Protein AF-A0A0F9JGX5-F1 (afdb_monomer_lite)

Sequence (118 aa):
MRVGCLVELRMGESLNWCQPILKAQRDLTASIIRDECQERIIKKIEDSNELLELGRKAIEDVLVEWRDNRMSQFNRGNGLVIREKDGKDSHIIRFGPETALRIGLKAIRQALKKKELK

Structure (mmCIF, N/CA/C/O backbone):
data_AF-A0A0F9JGX5-F1
#
_entry.id   AF-A0A0F9JGX5-F1
#
loop_
_atom_site.group_PDB
_atom_site.id
_atom_site.type_symbol
_atom_site.label_atom_id
_atom_site.label_alt_id
_atom_site.label_comp_id
_atom_site.label_asym_id
_atom_site.label_entity_id
_atom_site.label_seq_id
_atom_site.pdbx_PDB_ins_code
_atom_site.Cartn_x
_atom_site.Cartn_y
_atom_site.Cartn_z
_atom_site.occupancy
_atom_site.B_iso_or_equiv
_atom_site.auth_seq_id
_atom_site.auth_comp_id
_atom_site.auth_asym_id
_atom_site.auth_atom_id
_atom_site.pdbx_PDB_model_num
ATOM 1 N N . MET A 1 1 ? -2.634 25.655 52.715 1.00 34.84 1 MET A N 1
ATOM 2 C CA . MET A 1 1 ? -2.073 26.973 52.343 1.00 34.84 1 MET A CA 1
ATOM 3 C C . MET A 1 1 ? -2.915 27.552 51.217 1.00 34.84 1 MET A C 1
ATOM 5 O O . MET A 1 1 ? -3.184 26.845 50.257 1.00 34.84 1 MET A O 1
ATOM 9 N N . ARG A 1 2 ? -3.427 28.772 51.413 1.00 40.12 2 ARG A N 1
ATOM 10 C CA . ARG A 1 2 ? -4.333 29.498 50.507 1.00 40.12 2 ARG A CA 1
ATOM 11 C C . ARG A 1 2 ? -3.572 30.084 49.318 1.00 40.12 2 ARG A C 1
ATOM 13 O O . ARG A 1 2 ? -2.554 30.715 49.558 1.00 40.12 2 ARG A O 1
ATOM 20 N N . VAL A 1 3 ? -4.170 30.021 48.129 1.00 37.97 3 VAL A N 1
ATOM 21 C CA . VAL A 1 3 ? -4.421 31.171 47.231 1.00 37.97 3 VAL A CA 1
ATOM 22 C C . VAL A 1 3 ? -5.697 30.760 46.468 1.00 37.97 3 VAL A C 1
ATOM 24 O O . VAL A 1 3 ? -5.684 29.764 45.767 1.00 37.97 3 VAL A O 1
ATOM 27 N N . GLY A 1 4 ? -6.898 31.287 46.696 1.00 43.97 4 GLY A N 1
ATOM 28 C CA . GLY A 1 4 ? -7.233 32.696 46.817 1.00 43.97 4 GLY A CA 1
ATOM 29 C C . GLY A 1 4 ? -7.439 33.306 45.429 1.00 43.97 4 GL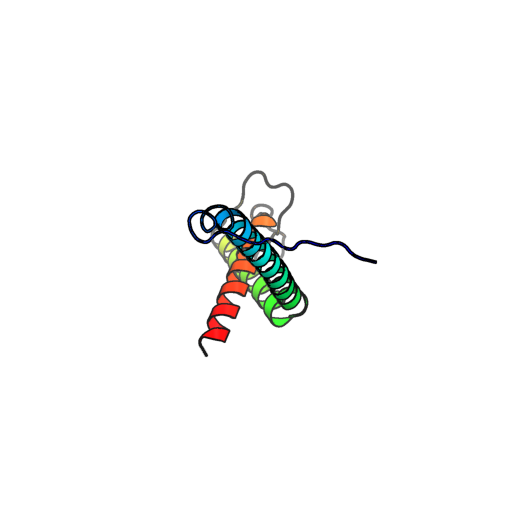Y A C 1
ATOM 30 O O . GLY A 1 4 ? -6.676 34.181 45.055 1.00 43.97 4 GLY A O 1
ATOM 31 N N . CYS A 1 5 ? -8.437 32.855 44.662 1.00 35.81 5 CYS A N 1
ATOM 32 C CA . CYS A 1 5 ? -8.946 33.626 43.524 1.00 35.81 5 CYS A CA 1
ATOM 33 C C . CYS A 1 5 ? -10.472 33.709 43.628 1.00 35.81 5 CYS A C 1
ATOM 35 O O . CYS A 1 5 ? -11.223 32.978 42.987 1.00 35.81 5 CYS A O 1
ATOM 37 N N . LEU A 1 6 ? -10.905 34.560 44.557 1.00 40.78 6 LEU A N 1
ATOM 38 C CA . LEU A 1 6 ? -12.268 35.053 44.648 1.00 40.78 6 LEU A CA 1
ATOM 39 C C . LEU A 1 6 ? -12.387 36.146 43.578 1.00 40.78 6 LEU A C 1
ATOM 41 O O . LEU A 1 6 ? -11.867 37.243 43.765 1.00 40.78 6 LEU A O 1
ATOM 45 N N . VAL A 1 7 ? -12.993 35.837 42.434 1.00 42.97 7 VAL A N 1
ATOM 46 C CA . VAL A 1 7 ? -13.357 36.862 41.450 1.00 42.97 7 VAL A CA 1
ATOM 47 C C . VAL A 1 7 ? -14.840 37.158 41.645 1.00 42.97 7 VAL A C 1
ATOM 49 O O . VAL A 1 7 ? -15.703 36.528 41.039 1.00 42.97 7 VAL A O 1
ATOM 52 N N . GLU A 1 8 ? -15.137 38.105 42.536 1.00 42.12 8 GLU A N 1
ATOM 53 C CA . GLU A 1 8 ? -16.424 38.804 42.548 1.00 42.12 8 GLU A CA 1
ATOM 54 C C . GLU A 1 8 ? -16.528 39.627 41.259 1.00 42.12 8 GLU A C 1
ATOM 56 O O . GLU A 1 8 ? -16.015 40.740 41.148 1.00 42.12 8 GLU A O 1
ATOM 61 N N . LEU A 1 9 ? -17.168 39.052 40.242 1.00 40.66 9 LEU A N 1
ATOM 62 C CA . LEU A 1 9 ? -17.522 39.768 39.026 1.00 40.66 9 LEU A CA 1
ATOM 63 C C . LEU A 1 9 ? -18.813 40.549 39.267 1.00 40.66 9 LEU A C 1
ATOM 65 O O . LEU A 1 9 ? -19.898 39.973 39.357 1.00 40.66 9 LEU A O 1
ATOM 69 N N . ARG A 1 10 ? -18.692 41.882 39.305 1.00 40.72 10 ARG A N 1
ATOM 70 C CA . ARG A 1 10 ? -19.810 42.790 39.025 1.00 40.72 10 ARG A CA 1
ATOM 71 C C . ARG A 1 10 ? -20.431 42.375 37.689 1.00 40.72 10 ARG A C 1
ATOM 73 O O . ARG A 1 10 ? -19.768 42.399 36.651 1.00 40.72 10 ARG A O 1
ATOM 80 N N . MET A 1 11 ? -21.690 41.952 37.737 1.00 44.59 11 MET A N 1
ATOM 81 C CA . MET A 1 11 ? -22.461 41.558 36.563 1.00 44.59 11 MET A CA 1
ATOM 82 C C . MET A 1 11 ? -22.697 42.788 35.680 1.00 44.59 11 MET A C 1
ATOM 84 O O . MET A 1 11 ? -23.438 43.687 36.065 1.00 44.59 11 MET A O 1
ATOM 88 N N . GLY A 1 12 ? -22.043 42.853 34.520 1.00 45.34 12 GLY A N 1
ATOM 89 C CA . GLY A 1 12 ? -22.298 43.913 33.540 1.00 45.34 12 GLY A CA 1
ATOM 90 C C . GLY A 1 12 ? -21.364 43.913 32.331 1.00 45.34 12 GLY A C 1
ATOM 91 O O . GLY A 1 12 ? -21.835 44.064 31.213 1.00 45.34 12 GLY A O 1
ATOM 92 N N . GLU A 1 13 ? -20.061 43.669 32.517 1.00 46.25 13 GLU A N 1
ATOM 93 C CA . GLU A 1 13 ? -19.061 43.825 31.433 1.00 46.25 13 GLU A CA 1
ATOM 94 C C . GLU A 1 13 ? -18.080 42.640 31.296 1.00 46.25 13 GLU A C 1
ATOM 96 O O . GLU A 1 13 ? -17.149 42.665 30.491 1.00 46.25 13 GLU A O 1
ATOM 101 N N . SER A 1 14 ? -18.278 41.558 32.056 1.00 46.69 14 SER A N 1
ATOM 102 C CA . SER A 1 14 ? -17.285 40.480 32.207 1.00 46.69 14 SER A CA 1
ATOM 103 C C . SER A 1 14 ? -17.347 39.357 31.161 1.00 46.69 14 SER A C 1
ATOM 105 O O . SER A 1 14 ? -16.466 38.500 31.129 1.00 46.69 14 SER A O 1
ATOM 107 N N . LEU A 1 15 ? -18.347 39.344 30.276 1.00 48.16 15 LEU A N 1
ATOM 108 C CA . LEU A 1 15 ? -18.578 38.212 29.364 1.00 48.16 15 LEU A CA 1
ATOM 109 C C . LEU A 1 15 ? -17.679 38.203 28.114 1.00 48.16 15 LEU A C 1
ATOM 111 O O . LEU A 1 15 ? -17.499 37.142 27.517 1.00 48.16 15 LEU A O 1
ATOM 115 N N . ASN A 1 16 ? -17.073 39.333 27.729 1.00 54.06 16 ASN A N 1
ATOM 116 C CA . ASN A 1 16 ? -16.256 39.416 26.506 1.00 54.06 16 ASN A CA 1
ATOM 117 C C . ASN A 1 16 ? -14.785 39.005 26.694 1.00 54.06 16 ASN A C 1
ATOM 119 O O . ASN A 1 16 ? -14.154 38.561 25.738 1.00 54.06 16 ASN A O 1
ATOM 123 N N . TRP A 1 17 ? -14.239 39.088 27.910 1.00 50.97 17 TRP A N 1
ATOM 124 C CA . TRP A 1 17 ? -12.834 38.742 28.183 1.00 50.97 17 TRP A CA 1
ATOM 125 C C . TRP A 1 17 ? -12.590 37.229 28.278 1.00 50.97 17 TRP A C 1
ATOM 127 O O . TRP A 1 17 ? -11.476 36.762 28.051 1.00 50.97 17 TRP A O 1
ATOM 137 N N . CYS A 1 18 ? -13.633 36.443 28.569 1.00 54.97 18 CYS A N 1
ATOM 138 C CA . CYS A 1 18 ? -13.542 34.984 28.666 1.00 54.97 18 CYS A CA 1
ATOM 139 C C . CYS A 1 18 ? -13.707 34.266 27.318 1.00 54.97 18 CYS A C 1
ATOM 141 O O . CYS A 1 18 ? -13.273 33.121 27.189 1.00 54.97 18 CYS A O 1
ATOM 143 N N . GLN A 1 19 ? -14.301 34.905 26.303 1.00 62.91 19 GLN A N 1
ATOM 144 C CA . GLN A 1 19 ? -14.508 34.265 24.998 1.00 62.91 19 GLN A CA 1
ATOM 145 C C . GLN A 1 19 ? -13.206 33.871 24.275 1.00 62.91 19 GLN A C 1
ATOM 147 O O . GLN A 1 19 ? -13.152 32.754 23.756 1.00 62.91 19 GLN A O 1
ATOM 152 N N . PRO A 1 20 ? -12.140 34.697 24.263 1.00 71.50 20 PRO A N 1
ATOM 153 C CA . PRO A 1 20 ? -10.870 34.323 23.642 1.00 71.50 20 PRO A CA 1
ATOM 154 C C . PRO A 1 20 ? -10.203 33.135 24.342 1.00 71.50 20 PRO A C 1
ATOM 156 O O . PRO A 1 20 ? -9.682 32.245 23.676 1.00 71.50 20 PRO A O 1
ATOM 159 N N . ILE A 1 21 ? -10.271 33.089 25.677 1.00 71.44 21 ILE A N 1
ATOM 160 C CA . ILE A 1 21 ? -9.680 32.020 26.497 1.00 71.44 21 ILE A CA 1
ATOM 161 C C . ILE A 1 21 ? -10.423 30.700 26.258 1.00 71.44 21 ILE A C 1
ATOM 163 O O . ILE A 1 21 ? -9.800 29.684 25.957 1.00 71.44 21 ILE A O 1
ATOM 167 N N . LEU A 1 22 ? -11.759 30.723 26.299 1.00 68.56 22 LEU A N 1
ATOM 168 C CA . LEU A 1 22 ? -12.591 29.545 26.032 1.00 68.56 22 LEU A CA 1
ATOM 169 C C . LEU A 1 22 ? -12.441 29.040 24.590 1.00 68.56 22 LEU A C 1
ATOM 171 O O . LEU A 1 22 ? -12.456 27.830 24.358 1.00 68.56 22 LEU A O 1
ATOM 175 N N . LYS A 1 23 ? -12.275 29.945 23.617 1.00 74.94 23 LYS A N 1
ATOM 176 C CA . LYS A 1 23 ? -11.999 29.587 22.221 1.00 74.94 23 LYS A CA 1
ATOM 177 C C . LYS A 1 23 ? -10.629 28.925 22.076 1.00 74.94 23 LYS A C 1
ATOM 179 O O . LYS A 1 23 ? -10.558 27.830 21.531 1.00 74.94 23 LYS A O 1
ATOM 184 N N . ALA A 1 24 ? -9.573 29.522 22.629 1.00 71.31 24 ALA A N 1
ATOM 185 C CA . ALA A 1 24 ? -8.226 28.953 22.588 1.00 71.31 24 ALA A CA 1
ATOM 186 C C . ALA A 1 24 ? -8.169 27.561 23.241 1.00 71.31 24 ALA A C 1
ATOM 188 O O . ALA A 1 24 ? -7.527 26.651 22.723 1.00 71.31 24 ALA A O 1
ATOM 189 N N . GLN A 1 25 ? -8.899 27.366 24.341 1.00 72.56 25 GLN A N 1
ATOM 190 C CA . GLN A 1 25 ? -8.972 26.082 25.036 1.00 72.56 25 GLN A CA 1
ATOM 191 C C . GLN A 1 25 ? -9.719 25.013 24.214 1.00 72.56 25 GLN A C 1
ATOM 193 O O . GLN A 1 25 ? -9.305 23.852 24.192 1.00 72.56 25 GLN A O 1
ATOM 198 N N . ARG A 1 26 ? -10.772 25.394 23.476 1.00 70.94 26 ARG A N 1
ATOM 199 C CA . ARG A 1 26 ? -11.454 24.518 22.501 1.00 70.94 26 ARG A CA 1
ATOM 200 C C . ARG A 1 26 ? -10.577 24.184 21.297 1.00 70.94 26 ARG A C 1
ATOM 202 O O . ARG A 1 26 ? -10.547 23.035 20.873 1.00 70.94 26 ARG A O 1
ATOM 209 N N . ASP A 1 27 ? -9.853 25.160 20.765 1.00 78.31 27 ASP A N 1
ATOM 210 C CA . ASP A 1 27 ? -8.985 24.959 19.603 1.00 78.31 27 ASP A CA 1
ATOM 211 C C . ASP A 1 27 ? -7.808 24.032 19.948 1.00 78.31 27 ASP A C 1
ATOM 213 O O . ASP A 1 27 ? -7.484 23.124 19.178 1.00 78.31 27 ASP A O 1
ATOM 217 N N . LEU A 1 28 ? -7.224 24.200 21.141 1.00 74.19 28 LEU A N 1
ATOM 218 C CA . LEU A 1 28 ? -6.150 23.346 21.649 1.00 74.19 28 LEU A CA 1
ATOM 219 C C . LEU A 1 28 ? -6.636 21.911 21.891 1.00 74.19 28 LEU A C 1
ATOM 221 O O . LEU A 1 28 ? -6.004 20.962 21.432 1.00 74.19 28 LEU A O 1
ATOM 225 N N . THR A 1 29 ? -7.785 21.741 22.552 1.00 69.62 29 THR A N 1
ATOM 226 C CA . THR A 1 29 ? -8.375 20.408 22.776 1.00 69.62 29 THR A CA 1
ATOM 227 C C . THR A 1 29 ? -8.765 19.729 21.466 1.00 69.62 29 THR A C 1
ATOM 229 O O . THR A 1 29 ? -8.484 18.547 21.290 1.00 69.62 29 THR A O 1
ATOM 232 N N . ALA A 1 30 ? -9.322 20.467 20.503 1.00 72.94 30 ALA A N 1
ATOM 233 C CA . ALA A 1 30 ? -9.600 19.942 19.172 1.00 72.94 30 ALA A CA 1
ATOM 234 C C . ALA A 1 30 ? -8.321 19.521 18.431 1.00 72.94 30 ALA A C 1
ATOM 236 O O . ALA A 1 30 ? -8.354 18.550 17.680 1.00 72.94 30 ALA A O 1
ATOM 237 N N . SER A 1 31 ? -7.199 20.224 18.627 1.00 75.44 31 SER A N 1
ATOM 238 C CA . SER A 1 31 ? -5.911 19.823 18.050 1.00 75.44 31 SER A CA 1
ATOM 239 C C . SER A 1 31 ? -5.401 18.519 18.649 1.00 75.44 31 SER A C 1
ATOM 241 O O . SER A 1 31 ? -5.115 17.594 17.901 1.00 75.44 31 SER A O 1
ATOM 243 N N . ILE A 1 32 ? -5.386 18.413 19.978 1.00 75.88 32 ILE A N 1
ATOM 244 C CA . ILE A 1 32 ? -4.918 17.213 20.686 1.00 75.88 32 ILE A CA 1
ATOM 245 C C . ILE A 1 32 ? -5.744 15.986 20.278 1.00 75.88 32 ILE A C 1
ATOM 247 O O . ILE A 1 32 ? -5.187 14.952 19.923 1.00 75.88 32 ILE A O 1
ATOM 251 N N . ILE A 1 33 ? -7.075 16.120 20.244 1.00 75.69 33 ILE A N 1
ATOM 252 C CA . ILE A 1 33 ? -7.969 15.031 19.825 1.00 75.69 33 ILE A CA 1
ATOM 253 C C . ILE A 1 33 ? -7.701 14.626 18.368 1.00 75.69 33 ILE A C 1
ATOM 255 O O . ILE A 1 33 ? -7.730 13.438 18.045 1.00 75.69 33 ILE A O 1
ATOM 259 N N . ARG A 1 34 ? -7.431 15.587 17.470 1.00 76.94 34 ARG A N 1
ATOM 260 C CA . ARG A 1 34 ? -7.078 15.276 16.074 1.00 76.94 34 ARG A CA 1
ATOM 261 C C . ARG A 1 34 ? -5.791 14.460 15.992 1.00 76.94 34 ARG A C 1
ATOM 263 O O . ARG A 1 34 ? -5.785 13.466 15.268 1.00 76.94 34 ARG A O 1
ATOM 270 N N . ASP A 1 35 ? -4.760 14.849 16.730 1.00 75.69 35 ASP A N 1
ATOM 271 C CA . ASP A 1 35 ? -3.449 14.196 16.691 1.00 75.69 35 ASP A CA 1
ATOM 272 C C . ASP A 1 35 ? -3.526 12.763 17.257 1.00 75.69 35 ASP A C 1
ATOM 274 O O . ASP A 1 35 ? -3.077 11.811 16.617 1.00 75.69 35 ASP A O 1
ATOM 278 N N . GLU A 1 36 ? -4.219 12.562 18.384 1.00 72.75 36 GLU A N 1
ATOM 279 C CA . GLU A 1 36 ? -4.446 11.225 18.958 1.00 72.75 36 GLU A CA 1
ATOM 280 C C . GLU A 1 36 ? -5.274 10.313 18.036 1.00 72.75 36 GLU A C 1
ATOM 282 O O . GLU A 1 36 ? -5.021 9.107 17.928 1.00 72.75 36 GLU A O 1
ATOM 287 N N . CYS A 1 37 ? -6.274 10.864 17.341 1.00 75.12 37 CYS A N 1
ATOM 288 C CA . CYS A 1 37 ? -7.059 10.107 16.369 1.00 75.12 37 CYS A CA 1
ATOM 289 C C . CYS A 1 37 ? -6.227 9.682 15.150 1.00 75.12 37 CYS A C 1
ATOM 291 O O . CYS A 1 37 ? -6.438 8.580 14.639 1.00 75.12 37 CYS A O 1
ATOM 293 N N . GLN A 1 38 ? -5.297 10.522 14.686 1.00 82.56 38 GLN A N 1
ATOM 294 C CA . GLN A 1 38 ? -4.421 10.200 13.557 1.00 82.56 38 GLN A CA 1
ATOM 295 C C . GLN A 1 38 ? -3.482 9.044 13.891 1.00 82.56 38 GLN A C 1
ATOM 297 O O . GLN A 1 38 ? -3.420 8.079 13.128 1.00 82.56 38 GLN A O 1
ATOM 302 N N . GLU A 1 39 ? -2.843 9.095 15.059 1.00 83.38 39 GLU A N 1
ATOM 303 C CA . GLU A 1 39 ? -1.932 8.048 15.522 1.00 83.38 39 GLU A CA 1
ATOM 304 C C . GLU A 1 39 ? -2.635 6.686 15.598 1.00 83.38 39 GLU A C 1
ATOM 306 O O . GLU A 1 39 ? -2.148 5.676 15.092 1.00 83.38 39 GLU A O 1
ATOM 311 N N . ARG A 1 40 ? -3.857 6.655 16.143 1.00 84.44 40 ARG A N 1
ATOM 312 C CA . ARG A 1 40 ? -4.656 5.421 16.219 1.00 84.44 40 ARG A CA 1
ATOM 313 C C . ARG A 1 40 ? -4.987 4.838 14.847 1.00 84.44 40 ARG A C 1
ATOM 315 O O . ARG A 1 40 ? -5.058 3.617 14.708 1.00 84.44 40 ARG A O 1
ATOM 322 N N . ILE A 1 41 ? -5.228 5.685 13.847 1.00 84.62 41 ILE A N 1
ATOM 323 C CA . ILE A 1 41 ? -5.526 5.241 12.480 1.00 84.62 41 ILE A CA 1
ATOM 324 C C . ILE A 1 41 ? -4.267 4.685 11.817 1.00 84.62 41 ILE A C 1
ATOM 326 O O . ILE A 1 41 ? -4.344 3.620 11.208 1.00 84.62 41 ILE A O 1
ATOM 330 N N . ILE A 1 42 ? -3.130 5.372 11.950 1.00 86.75 42 ILE A N 1
ATOM 331 C CA . ILE A 1 42 ? -1.848 4.920 11.394 1.00 86.75 42 ILE A CA 1
ATOM 332 C C . ILE A 1 42 ? -1.471 3.576 12.007 1.00 86.75 42 ILE A C 1
ATOM 334 O O . ILE A 1 42 ? -1.291 2.610 11.271 1.00 86.75 42 ILE A O 1
ATOM 338 N N . LYS A 1 43 ? -1.514 3.467 13.336 1.00 88.31 43 LYS A N 1
ATOM 339 C CA . LYS A 1 43 ? -1.240 2.216 14.042 1.00 88.31 43 LYS A CA 1
ATOM 340 C C . LYS A 1 43 ? -2.142 1.068 13.585 1.00 88.31 43 LYS A C 1
ATOM 342 O O . LYS A 1 43 ? -1.684 -0.042 13.348 1.00 88.31 43 LYS A O 1
ATOM 347 N N . LYS A 1 44 ? -3.436 1.334 13.373 1.00 87.56 44 LYS A N 1
ATOM 348 C CA . LYS A 1 44 ? -4.366 0.330 12.831 1.00 87.56 44 LYS A CA 1
ATOM 349 C C . LYS A 1 44 ? -3.980 -0.129 11.420 1.00 87.56 44 LYS A C 1
ATOM 351 O O . LYS A 1 44 ? -4.229 -1.281 11.076 1.00 87.56 44 LYS A O 1
ATOM 356 N N . ILE A 1 45 ? -3.452 0.769 10.589 1.00 89.00 45 ILE A N 1
ATOM 357 C CA . ILE A 1 45 ? -2.970 0.426 9.247 1.00 89.00 45 ILE A CA 1
ATOM 358 C C . ILE A 1 45 ? -1.705 -0.428 9.351 1.00 89.00 45 ILE A C 1
ATOM 360 O O . ILE A 1 45 ? -1.632 -1.451 8.678 1.00 89.00 45 ILE A O 1
ATOM 364 N N . GLU A 1 46 ? -0.758 -0.037 10.203 1.00 88.69 46 GLU A N 1
ATOM 365 C CA . GLU A 1 46 ? 0.499 -0.759 10.437 1.00 88.69 46 GLU A CA 1
ATOM 366 C C . GLU A 1 46 ? 0.263 -2.180 10.964 1.00 88.69 46 GLU A C 1
ATOM 368 O O . GLU A 1 46 ? 0.848 -3.129 10.449 1.00 88.69 46 GLU A O 1
ATOM 373 N N . ASP A 1 47 ? -0.655 -2.346 11.918 1.00 91.50 47 ASP A N 1
ATOM 374 C CA . ASP A 1 47 ? -0.953 -3.641 12.540 1.00 91.50 47 ASP A CA 1
ATOM 375 C C . ASP A 1 47 ? -1.835 -4.554 11.658 1.00 91.50 47 ASP A C 1
ATOM 377 O O . ASP A 1 47 ? -2.045 -5.730 11.967 1.00 91.50 47 ASP A O 1
ATOM 381 N N . SER A 1 48 ? -2.399 -4.038 10.559 1.00 90.81 48 SER A N 1
ATOM 382 C CA . SER A 1 48 ? -3.352 -4.776 9.726 1.00 90.81 48 SER A CA 1
ATOM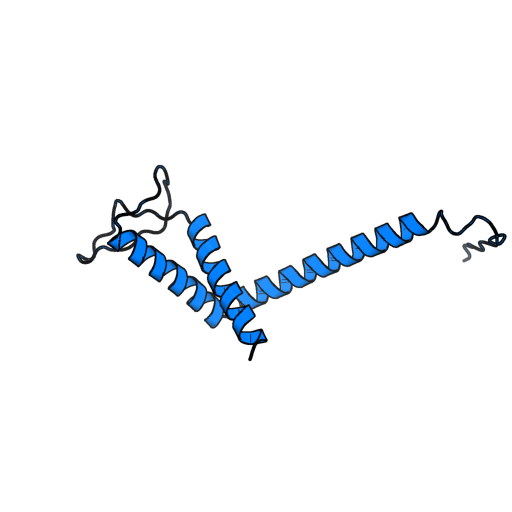 383 C C . SER A 1 48 ? -2.727 -5.281 8.429 1.00 90.81 48 SER A C 1
ATOM 385 O O . SER A 1 48 ? -2.716 -4.592 7.408 1.00 90.81 48 SER A O 1
ATOM 387 N N . ASN A 1 49 ? -2.338 -6.558 8.428 1.00 91.62 49 ASN A N 1
ATOM 388 C CA . ASN A 1 49 ? -1.857 -7.252 7.226 1.00 91.62 49 ASN A CA 1
ATOM 389 C C . ASN A 1 49 ? -2.834 -7.153 6.040 1.00 91.62 49 ASN A C 1
ATOM 391 O O . ASN A 1 49 ? -2.405 -7.028 4.900 1.00 91.62 49 ASN A O 1
ATOM 395 N N . GLU A 1 50 ? -4.148 -7.171 6.294 1.00 90.94 50 GLU A N 1
ATOM 396 C CA . GLU A 1 50 ? -5.172 -7.021 5.250 1.00 90.94 50 GLU A CA 1
ATOM 397 C C . GLU A 1 50 ? -5.091 -5.644 4.568 1.00 90.94 50 GLU A C 1
ATOM 399 O O . GLU A 1 50 ? -5.161 -5.551 3.341 1.00 90.94 50 GLU A O 1
ATOM 404 N N . LEU A 1 51 ? -4.929 -4.568 5.348 1.00 90.38 51 LEU A N 1
ATOM 405 C CA . LEU A 1 51 ? -4.829 -3.207 4.815 1.00 90.38 51 LEU A CA 1
ATOM 406 C C . LEU A 1 51 ? -3.501 -2.986 4.089 1.00 90.38 51 LEU A C 1
ATOM 408 O O . LEU A 1 51 ? -3.496 -2.381 3.015 1.00 90.38 51 LEU A O 1
ATOM 412 N N . LEU A 1 52 ? -2.400 -3.508 4.634 1.00 91.00 52 LEU A N 1
ATOM 413 C CA . LEU A 1 52 ? -1.092 -3.456 3.982 1.00 91.00 52 LEU A CA 1
ATOM 414 C C . LEU A 1 52 ? -1.105 -4.195 2.640 1.00 91.00 52 LEU A C 1
ATOM 416 O O . LEU A 1 52 ? -0.649 -3.652 1.634 1.00 91.00 52 LEU A O 1
ATOM 420 N N . GLU A 1 53 ? -1.698 -5.388 2.594 1.00 91.31 53 GLU A N 1
ATOM 421 C CA . GLU A 1 53 ? -1.807 -6.188 1.373 1.00 91.31 53 GLU A CA 1
ATOM 422 C C . GLU A 1 53 ? -2.691 -5.514 0.316 1.00 91.31 53 GLU A C 1
ATOM 424 O O . GLU A 1 53 ? -2.383 -5.540 -0.877 1.00 91.31 53 GLU A O 1
ATOM 429 N N . LEU A 1 54 ? -3.764 -4.846 0.743 1.00 91.88 54 LEU A N 1
ATOM 430 C CA . LEU A 1 54 ? -4.602 -4.044 -0.145 1.00 91.88 54 LEU A CA 1
ATOM 431 C C . LEU A 1 54 ? -3.819 -2.864 -0.736 1.00 91.88 54 LEU A C 1
ATOM 433 O O . LEU A 1 54 ? -3.917 -2.601 -1.936 1.00 91.88 54 LEU A O 1
ATOM 437 N N . GLY A 1 55 ? -3.021 -2.179 0.086 1.00 90.31 55 GLY A N 1
ATOM 438 C CA . GLY A 1 55 ? -2.124 -1.118 -0.365 1.00 90.31 55 GLY A CA 1
ATOM 439 C C . GLY A 1 55 ? -1.087 -1.623 -1.371 1.00 90.31 55 GLY A C 1
ATOM 440 O O . GLY A 1 55 ? -0.915 -1.005 -2.422 1.00 90.31 55 GLY A O 1
ATOM 441 N N . ARG A 1 56 ? -0.451 -2.768 -1.089 1.00 90.31 56 ARG A N 1
ATOM 442 C CA . ARG A 1 56 ? 0.527 -3.416 -1.978 1.00 90.31 56 ARG A CA 1
ATOM 443 C C . ARG A 1 56 ? -0.087 -3.758 -3.334 1.00 90.31 56 ARG A C 1
ATOM 445 O O . ARG A 1 56 ? 0.454 -3.340 -4.354 1.00 90.31 56 ARG A O 1
ATOM 452 N N . LYS A 1 57 ? -1.236 -4.446 -3.355 1.00 91.38 57 LYS A N 1
ATOM 453 C CA . LYS A 1 57 ? -1.935 -4.810 -4.601 1.00 91.38 57 LYS A CA 1
ATOM 454 C C . LYS A 1 57 ? -2.298 -3.589 -5.437 1.00 91.38 57 LYS A C 1
ATOM 456 O O . LYS A 1 57 ? -2.033 -3.574 -6.629 1.00 91.38 57 LYS A O 1
ATOM 461 N N . ALA A 1 58 ? -2.812 -2.533 -4.808 1.00 91.81 58 ALA A N 1
ATOM 462 C CA . ALA A 1 58 ? -3.146 -1.305 -5.524 1.00 91.81 58 ALA A CA 1
ATOM 463 C C . ALA A 1 58 ? -1.919 -0.638 -6.175 1.00 91.81 58 ALA A C 1
ATOM 465 O O . ALA A 1 58 ? -2.033 -0.060 -7.253 1.00 91.81 58 ALA A O 1
ATOM 466 N N . ILE A 1 59 ? -0.749 -0.703 -5.531 1.00 90.56 59 ILE A N 1
ATOM 467 C CA . ILE A 1 59 ? 0.507 -0.213 -6.114 1.00 90.56 59 ILE A CA 1
ATOM 468 C C . ILE A 1 59 ? 0.918 -1.091 -7.301 1.00 90.56 59 ILE A C 1
ATOM 470 O O . ILE A 1 59 ? 1.285 -0.559 -8.346 1.00 90.56 59 ILE A O 1
ATOM 474 N N . GLU A 1 60 ? 0.833 -2.414 -7.164 1.00 86.38 60 GLU A N 1
ATOM 475 C CA . GLU A 1 60 ? 1.182 -3.360 -8.230 1.00 86.38 60 GLU A CA 1
ATOM 476 C C . GLU A 1 60 ? 0.280 -3.239 -9.456 1.00 86.38 60 GLU A C 1
ATOM 478 O O . GLU A 1 60 ? 0.794 -3.204 -10.571 1.00 86.38 60 GLU A O 1
ATOM 483 N N . ASP A 1 61 ? -1.030 -3.091 -9.265 1.00 87.94 61 ASP A N 1
ATOM 484 C CA . ASP A 1 61 ? -1.985 -2.906 -10.360 1.00 87.94 61 ASP A CA 1
ATOM 485 C C . ASP A 1 61 ? -1.637 -1.663 -11.191 1.00 87.94 61 ASP A C 1
ATOM 487 O O . ASP A 1 61 ? -1.608 -1.710 -12.422 1.00 87.94 61 ASP A O 1
ATOM 491 N N . VAL A 1 62 ? -1.288 -0.557 -10.526 1.00 87.75 62 VAL A N 1
ATOM 492 C CA . VAL A 1 62 ? -0.893 0.673 -11.224 1.00 87.75 62 VAL A CA 1
ATOM 493 C C . VAL A 1 62 ? 0.483 0.534 -11.875 1.00 87.75 62 VAL A C 1
ATOM 495 O O . VAL A 1 62 ? 0.696 1.058 -12.965 1.00 87.75 62 VAL A O 1
ATOM 498 N N . LEU A 1 63 ? 1.419 -0.202 -11.271 1.00 82.00 63 LEU A N 1
ATOM 499 C CA . LEU A 1 63 ? 2.704 -0.504 -11.911 1.00 82.00 63 LEU A CA 1
ATOM 500 C C . LEU A 1 63 ? 2.522 -1.329 -13.194 1.00 82.00 63 LEU A C 1
ATOM 502 O O . LEU A 1 63 ? 3.191 -1.060 -14.193 1.00 82.00 63 LEU A O 1
ATOM 506 N N . VAL A 1 64 ? 1.607 -2.301 -13.188 1.00 83.62 64 VAL A N 1
ATOM 507 C CA . VAL A 1 64 ? 1.238 -3.083 -14.377 1.00 83.62 64 VAL A CA 1
ATOM 508 C C . VAL A 1 64 ? 0.625 -2.182 -15.446 1.00 83.62 64 VAL A C 1
ATOM 510 O O . VAL A 1 64 ? 1.048 -2.237 -16.599 1.00 83.62 64 VAL A O 1
ATOM 513 N N . GLU A 1 65 ? -0.303 -1.304 -15.068 1.00 85.31 65 GLU A N 1
ATOM 514 C CA . GLU A 1 65 ? -0.905 -0.333 -15.986 1.00 85.31 65 GLU A CA 1
ATOM 515 C C . GLU A 1 65 ? 0.153 0.590 -16.611 1.00 85.31 65 GLU A C 1
ATOM 517 O O . GLU A 1 65 ? 0.142 0.850 -17.814 1.00 85.31 65 GLU A O 1
ATOM 522 N N . TRP A 1 66 ? 1.104 1.074 -15.813 1.00 83.75 66 TRP A N 1
ATOM 523 C CA . TRP A 1 66 ? 2.194 1.916 -16.301 1.00 83.75 66 TRP A CA 1
ATOM 524 C C . TRP A 1 66 ? 3.104 1.173 -17.268 1.00 83.75 66 TRP A C 1
ATOM 526 O O . TRP A 1 66 ? 3.547 1.764 -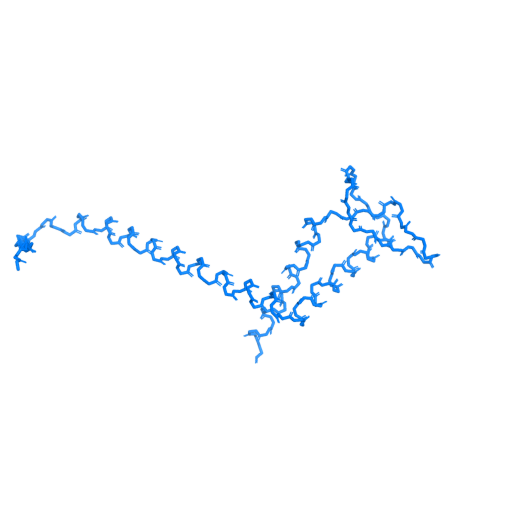18.253 1.00 83.75 66 TRP A O 1
ATOM 536 N N . ARG A 1 67 ? 3.340 -0.120 -17.029 1.00 78.44 67 ARG A N 1
ATOM 537 C CA . ARG A 1 67 ? 4.080 -0.970 -17.959 1.00 78.44 67 ARG A CA 1
ATOM 538 C C . ARG A 1 67 ? 3.386 -1.119 -19.287 1.00 78.44 67 ARG A C 1
ATOM 540 O O . ARG A 1 67 ? 3.996 -0.868 -20.325 1.00 78.44 67 ARG A O 1
ATOM 547 N N . ASP A 1 68 ? 2.117 -1.487 -19.248 1.00 80.94 68 ASP A N 1
ATOM 548 C CA . ASP A 1 68 ? 1.348 -1.736 -20.459 1.00 80.94 68 ASP A CA 1
ATOM 549 C C . ASP A 1 68 ? 1.206 -0.446 -21.292 1.00 80.94 68 ASP A C 1
ATOM 551 O O . ASP A 1 68 ? 1.253 -0.496 -22.521 1.00 80.94 68 ASP A O 1
ATOM 555 N N . ASN A 1 69 ? 1.177 0.717 -20.631 1.00 82.00 69 ASN A N 1
ATOM 556 C CA . ASN A 1 69 ? 1.147 2.038 -21.265 1.00 82.00 69 ASN A CA 1
ATOM 557 C C . ASN A 1 69 ? 2.533 2.664 -21.528 1.00 82.00 69 ASN A C 1
ATOM 559 O O . ASN A 1 69 ? 2.607 3.788 -22.023 1.00 82.00 69 ASN A O 1
ATOM 563 N N . ARG A 1 70 ? 3.634 1.972 -21.198 1.00 76.56 70 ARG A N 1
ATOM 564 C CA . ARG A 1 70 ? 5.025 2.462 -21.321 1.00 76.56 70 ARG A CA 1
ATOM 565 C C . ARG A 1 70 ? 5.266 3.834 -20.672 1.00 76.56 70 ARG A C 1
ATOM 567 O O . ARG A 1 70 ? 6.034 4.650 -21.183 1.00 76.56 70 ARG A O 1
ATOM 574 N N . MET A 1 71 ? 4.612 4.093 -19.544 1.00 74.62 71 MET A N 1
ATOM 575 C CA . MET A 1 71 ? 4.746 5.340 -18.795 1.00 74.62 71 MET A CA 1
ATOM 576 C C . MET A 1 71 ? 5.935 5.287 -17.834 1.00 74.62 71 MET A C 1
ATOM 578 O O . MET A 1 71 ? 6.194 4.271 -17.189 1.00 74.62 71 MET A O 1
ATOM 582 N N . SER A 1 72 ? 6.643 6.405 -17.690 1.00 73.81 72 SER A N 1
ATOM 583 C CA . SER A 1 72 ? 7.752 6.540 -16.747 1.00 73.81 72 SER A CA 1
ATOM 584 C C . SER A 1 72 ? 7.824 7.938 -16.145 1.00 73.81 72 SER A C 1
ATOM 586 O O . SER A 1 72 ? 7.495 8.933 -16.793 1.00 73.81 72 SER A O 1
ATOM 588 N N . GLN A 1 73 ? 8.269 8.034 -14.888 1.00 74.25 73 GLN A N 1
ATOM 589 C CA . GLN A 1 73 ? 8.659 9.323 -14.319 1.00 74.25 73 GLN A CA 1
ATOM 590 C C . GLN A 1 73 ? 10.103 9.645 -14.717 1.00 74.25 73 GLN A C 1
ATOM 592 O O . GLN A 1 73 ? 11.038 8.925 -14.360 1.00 74.25 73 GLN A O 1
ATOM 597 N N . PHE A 1 74 ? 10.283 10.760 -15.427 1.00 65.75 74 PHE A N 1
ATOM 598 C CA . PHE A 1 74 ? 11.601 11.307 -15.751 1.00 65.75 74 PHE A CA 1
ATOM 599 C C . PHE A 1 74 ? 12.355 11.754 -14.483 1.00 65.75 74 PHE A C 1
ATOM 601 O O . PHE A 1 74 ? 11.749 12.204 -13.511 1.00 65.75 74 PHE A O 1
ATOM 608 N N . ASN A 1 75 ? 13.691 11.661 -14.505 1.00 64.81 75 ASN A N 1
ATOM 609 C CA . ASN A 1 75 ? 14.599 12.166 -13.460 1.00 64.81 75 ASN A CA 1
ATOM 610 C C . ASN A 1 75 ? 14.401 11.605 -12.031 1.00 64.81 75 ASN A C 1
ATOM 612 O O . ASN A 1 75 ? 14.706 12.281 -11.049 1.00 64.81 75 ASN A O 1
ATOM 616 N N . ARG A 1 76 ? 13.956 10.351 -11.874 1.00 66.12 76 ARG A N 1
ATOM 617 C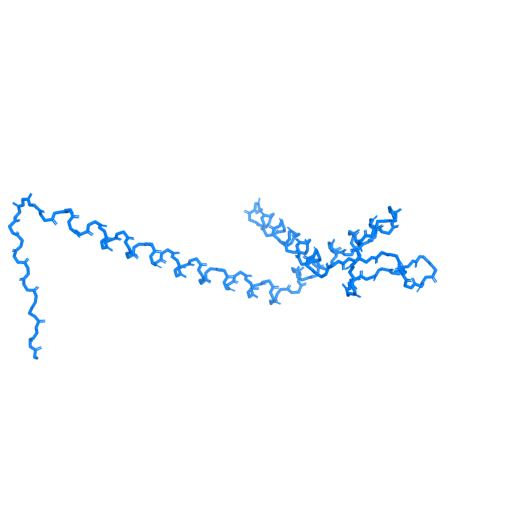 CA . ARG A 1 76 ? 13.967 9.649 -10.573 1.00 66.12 76 ARG A CA 1
ATOM 618 C C . ARG A 1 76 ? 15.127 8.641 -10.509 1.00 66.12 76 ARG A C 1
ATOM 620 O O . ARG A 1 76 ? 15.167 7.667 -11.265 1.00 66.12 76 ARG A O 1
ATOM 627 N N . GLY A 1 77 ? 16.070 8.880 -9.591 1.00 58.84 77 GLY A N 1
ATOM 628 C CA . GLY A 1 77 ? 17.211 7.988 -9.333 1.00 58.84 77 GLY A CA 1
ATOM 629 C C . GLY A 1 77 ? 16.813 6.682 -8.636 1.00 58.84 77 GLY A C 1
ATOM 630 O O . GLY A 1 77 ? 17.281 5.622 -9.034 1.00 58.84 77 GLY A O 1
ATOM 631 N N . ASN A 1 78 ? 15.877 6.763 -7.681 1.00 62.53 78 ASN A N 1
ATOM 632 C CA . ASN A 1 78 ? 15.325 5.629 -6.933 1.00 62.53 78 ASN A CA 1
ATOM 633 C C . ASN A 1 78 ? 13.817 5.509 -7.195 1.00 62.53 78 ASN A C 1
ATOM 635 O O . ASN A 1 78 ? 13.101 6.516 -7.168 1.00 62.53 78 ASN A O 1
ATOM 639 N N . GLY A 1 79 ? 13.324 4.291 -7.415 1.00 68.19 79 GLY A N 1
ATOM 640 C CA . GLY A 1 79 ? 11.906 4.033 -7.654 1.00 68.19 79 GLY A CA 1
ATOM 641 C C . GLY A 1 79 ? 11.568 2.548 -7.689 1.00 68.19 79 GLY A C 1
ATOM 642 O O . GLY A 1 79 ? 12.460 1.706 -7.776 1.00 68.19 79 GLY A O 1
ATOM 643 N N . LEU A 1 80 ? 10.275 2.241 -7.613 1.00 72.00 80 LEU A N 1
ATOM 644 C CA . LEU A 1 80 ? 9.767 0.895 -7.854 1.00 72.00 80 LEU A CA 1
ATOM 645 C C . LEU A 1 80 ? 9.817 0.615 -9.358 1.00 72.00 80 LEU A C 1
ATOM 647 O O . LEU A 1 80 ? 9.430 1.469 -10.162 1.00 72.00 80 LEU A O 1
ATOM 651 N N . VAL A 1 81 ? 10.313 -0.570 -9.705 1.00 69.31 81 VAL A N 1
ATOM 652 C CA . VAL A 1 81 ? 10.433 -1.065 -11.077 1.00 69.31 81 VAL A CA 1
ATOM 653 C C . VAL A 1 81 ? 9.643 -2.359 -11.178 1.00 69.31 81 VAL A C 1
ATOM 655 O O . VAL A 1 81 ? 9.715 -3.207 -10.290 1.00 69.31 81 VAL A O 1
ATOM 658 N N . ILE A 1 82 ? 8.885 -2.502 -12.260 1.00 72.38 82 ILE A N 1
ATOM 659 C CA . ILE A 1 82 ? 8.182 -3.740 -12.580 1.00 72.38 82 ILE A CA 1
ATOM 660 C C . ILE A 1 82 ? 8.985 -4.552 -13.594 1.00 72.38 82 ILE A C 1
ATOM 662 O O . ILE A 1 82 ? 9.645 -3.998 -14.477 1.00 72.38 82 ILE A O 1
ATOM 666 N N . ARG A 1 83 ? 8.929 -5.878 -13.457 1.00 69.19 83 ARG A N 1
ATOM 667 C CA . ARG A 1 83 ? 9.499 -6.793 -14.443 1.00 69.19 83 ARG A CA 1
ATOM 668 C C . ARG A 1 83 ? 8.640 -6.820 -15.702 1.00 69.19 83 ARG A C 1
ATOM 670 O O . ARG A 1 83 ? 7.409 -6.906 -15.644 1.00 69.19 83 ARG A O 1
ATOM 677 N N . GLU A 1 84 ? 9.309 -6.758 -16.840 1.00 65.69 84 GLU A N 1
ATOM 678 C CA . GLU A 1 84 ? 8.709 -7.004 -18.143 1.00 65.69 84 GLU A CA 1
ATOM 679 C C . GLU A 1 84 ? 8.312 -8.485 -18.280 1.00 65.69 84 GLU A C 1
ATOM 681 O O . GLU A 1 84 ? 8.677 -9.338 -17.465 1.00 65.69 84 GLU A O 1
ATOM 686 N N . LYS A 1 85 ? 7.534 -8.818 -19.318 1.00 68.38 85 LYS A N 1
ATOM 687 C CA . LYS A 1 85 ? 7.069 -10.200 -19.566 1.00 68.38 85 LYS A CA 1
ATOM 688 C C . LYS A 1 85 ? 8.209 -11.197 -19.817 1.00 68.38 85 LYS A C 1
ATOM 690 O O . LYS A 1 85 ? 7.997 -12.398 -19.702 1.00 68.38 85 LYS A O 1
ATOM 695 N N . ASP A 1 86 ? 9.397 -10.704 -20.153 1.00 71.00 86 ASP A N 1
ATOM 696 C CA . ASP A 1 86 ? 10.626 -11.484 -20.313 1.00 71.00 86 ASP A CA 1
ATOM 697 C C . ASP A 1 86 ? 11.366 -11.728 -18.980 1.00 71.00 86 ASP A C 1
ATOM 699 O O . ASP A 1 86 ? 12.431 -12.344 -18.962 1.00 71.00 86 ASP A O 1
ATOM 703 N N . GLY A 1 87 ? 10.808 -11.256 -17.859 1.00 64.38 87 GLY A N 1
ATOM 704 C CA . GLY A 1 87 ? 11.379 -11.393 -16.524 1.00 64.38 87 GLY A CA 1
ATOM 705 C C . GLY A 1 87 ? 12.513 -10.413 -16.220 1.00 64.38 87 GLY A C 1
ATOM 706 O O . GLY A 1 87 ? 13.034 -10.449 -15.103 1.00 64.38 87 GLY A O 1
ATOM 707 N N . LYS A 1 88 ? 12.890 -9.537 -17.162 1.00 69.19 88 LYS A N 1
ATOM 708 C CA . LYS A 1 88 ? 13.907 -8.504 -16.942 1.00 69.19 88 LYS A CA 1
ATOM 709 C C . LYS A 1 88 ? 13.293 -7.282 -16.273 1.00 69.19 88 LYS A C 1
ATOM 711 O O . LYS A 1 88 ? 12.122 -6.963 -16.473 1.00 69.19 88 LYS A O 1
ATOM 716 N N . ASP A 1 89 ? 14.093 -6.583 -15.480 1.00 64.88 89 ASP A N 1
ATOM 717 C CA . ASP A 1 89 ? 13.661 -5.333 -14.863 1.00 64.88 89 ASP A CA 1
ATOM 718 C C . ASP A 1 89 ? 13.460 -4.270 -15.950 1.00 64.88 89 ASP A C 1
ATOM 720 O O . ASP A 1 89 ? 14.341 -4.046 -16.787 1.00 64.88 89 ASP A O 1
ATOM 724 N N . SER A 1 90 ? 12.307 -3.598 -15.955 1.00 64.19 90 SER A N 1
ATOM 725 C CA . SER A 1 90 ? 12.065 -2.549 -16.940 1.00 64.19 90 SER A CA 1
ATOM 726 C C . SER A 1 90 ? 12.934 -1.331 -16.629 1.00 64.19 90 SER A C 1
ATOM 728 O O . SER A 1 90 ? 12.690 -0.586 -15.682 1.00 64.19 90 SER A O 1
ATOM 730 N N . HIS A 1 91 ? 13.958 -1.085 -17.445 1.00 58.34 91 HIS A N 1
ATOM 731 C CA . HIS A 1 91 ? 14.856 0.062 -17.265 1.00 58.34 91 HIS A CA 1
ATOM 732 C C . HIS A 1 91 ? 14.139 1.423 -17.360 1.00 58.34 91 HIS A C 1
ATOM 734 O O . HIS A 1 91 ? 14.679 2.435 -16.899 1.00 58.34 91 HIS A O 1
ATOM 740 N N . ILE A 1 92 ? 12.938 1.439 -17.949 1.00 57.62 92 ILE A N 1
ATOM 741 C CA . ILE A 1 92 ? 12.188 2.642 -18.309 1.00 57.62 92 ILE A CA 1
ATOM 742 C C . ILE A 1 92 ? 11.135 2.972 -17.248 1.00 57.62 92 ILE A C 1
ATOM 744 O O . ILE A 1 92 ? 11.015 4.134 -16.870 1.00 57.62 92 ILE A O 1
ATOM 748 N N . ILE A 1 93 ? 10.396 1.990 -16.726 1.00 60.91 93 ILE A N 1
ATOM 749 C CA . ILE A 1 93 ? 9.242 2.258 -15.855 1.00 60.91 93 ILE A CA 1
ATOM 750 C C . ILE A 1 93 ? 9.715 2.440 -14.420 1.00 60.91 93 ILE A C 1
ATOM 752 O O . ILE A 1 93 ? 9.938 1.484 -13.679 1.00 60.91 93 ILE A O 1
ATOM 756 N N . ARG A 1 94 ? 9.876 3.705 -14.039 1.00 66.75 94 ARG A N 1
ATOM 757 C CA . ARG A 1 94 ? 10.277 4.105 -12.694 1.00 66.75 94 ARG A CA 1
ATOM 758 C C . ARG A 1 94 ? 9.154 4.857 -12.019 1.00 66.75 94 ARG A C 1
ATOM 760 O O . ARG A 1 94 ? 8.670 5.870 -12.529 1.00 66.75 94 ARG A O 1
ATOM 767 N N . PHE A 1 95 ? 8.787 4.367 -10.848 1.00 73.12 95 PHE A N 1
ATOM 768 C CA . PHE A 1 95 ? 7.727 4.921 -10.034 1.00 73.12 95 PHE A CA 1
ATOM 769 C C . PHE A 1 95 ? 8.297 5.453 -8.718 1.00 73.12 95 PHE A C 1
ATOM 771 O O . PHE A 1 95 ? 8.938 4.721 -7.963 1.00 73.12 95 PHE A O 1
ATOM 778 N N . GLY A 1 96 ? 8.112 6.745 -8.444 1.00 80.06 96 GLY A N 1
ATOM 779 C CA . GLY A 1 96 ? 8.617 7.360 -7.220 1.00 80.06 96 GLY A CA 1
ATOM 780 C C . GLY A 1 96 ? 7.974 6.751 -5.960 1.00 80.06 96 GLY A C 1
ATOM 781 O O . GLY A 1 96 ? 6.754 6.565 -5.942 1.00 80.06 96 GLY A O 1
ATOM 782 N N . PRO A 1 97 ? 8.735 6.516 -4.870 1.00 81.06 97 PRO A N 1
ATOM 783 C CA . PRO A 1 97 ? 8.186 5.989 -3.613 1.00 81.06 97 PRO A CA 1
ATOM 784 C C . PRO A 1 97 ? 7.035 6.835 -3.051 1.00 81.06 97 PRO A C 1
ATOM 786 O O . PRO A 1 97 ? 6.064 6.310 -2.519 1.00 81.06 97 PRO A O 1
ATOM 789 N N . GLU A 1 98 ? 7.099 8.154 -3.233 1.00 85.25 98 GLU A N 1
ATOM 790 C CA . GLU A 1 98 ? 6.025 9.074 -2.854 1.00 85.25 98 GLU A CA 1
ATOM 791 C C . GLU A 1 98 ? 4.716 8.773 -3.598 1.00 85.25 98 GLU A C 1
ATOM 793 O O . GLU A 1 98 ? 3.636 8.776 -3.007 1.00 85.25 98 GLU A O 1
ATOM 798 N N . THR A 1 99 ? 4.799 8.497 -4.903 1.00 85.06 99 THR A N 1
ATOM 799 C CA . THR A 1 99 ? 3.621 8.137 -5.693 1.00 85.06 99 THR A CA 1
ATOM 800 C C . THR A 1 99 ? 3.067 6.795 -5.217 1.00 85.06 99 THR A C 1
ATOM 802 O O . THR A 1 99 ? 1.853 6.673 -5.068 1.00 85.06 99 THR A O 1
ATOM 805 N N . ALA A 1 100 ? 3.931 5.840 -4.858 1.00 85.81 100 ALA A N 1
ATOM 806 C CA . ALA A 1 100 ? 3.519 4.558 -4.285 1.00 85.81 100 ALA A CA 1
ATOM 807 C C . ALA A 1 100 ? 2.754 4.711 -2.982 1.00 85.81 100 ALA A C 1
ATOM 809 O O . ALA A 1 100 ? 1.647 4.188 -2.852 1.00 85.81 100 ALA A O 1
ATOM 810 N N . LEU A 1 101 ? 3.289 5.509 -2.062 1.00 88.00 101 LEU A N 1
ATOM 811 C CA . LEU A 1 101 ? 2.626 5.807 -0.800 1.00 88.00 101 LEU A CA 1
ATOM 812 C C . LEU A 1 101 ? 1.258 6.455 -1.028 1.00 88.00 101 LEU A C 1
ATOM 814 O O . LEU A 1 101 ? 0.270 6.030 -0.431 1.00 88.00 101 LEU A O 1
ATOM 818 N N . ARG A 1 102 ? 1.158 7.432 -1.941 1.00 90.50 102 ARG A N 1
ATOM 819 C CA . ARG A 1 102 ? -0.126 8.076 -2.271 1.00 90.50 102 ARG A CA 1
ATOM 820 C C . ARG A 1 102 ? -1.153 7.081 -2.816 1.00 90.50 102 ARG A C 1
ATOM 822 O O . ARG A 1 102 ? -2.324 7.172 -2.447 1.00 90.50 102 ARG A O 1
ATOM 829 N N . ILE A 1 103 ? -0.742 6.145 -3.674 1.00 90.38 103 ILE A N 1
ATOM 830 C CA . ILE A 1 103 ? -1.636 5.116 -4.227 1.00 90.38 103 ILE A CA 1
ATOM 831 C C . ILE A 1 103 ? -2.091 4.148 -3.135 1.00 90.38 103 ILE A C 1
ATOM 833 O O . ILE A 1 103 ? -3.299 3.980 -2.946 1.00 90.38 103 ILE A O 1
ATOM 837 N N . GLY A 1 104 ? -1.151 3.585 -2.373 1.00 91.12 104 GLY A N 1
ATOM 838 C CA . GLY A 1 104 ? -1.451 2.639 -1.299 1.00 91.12 104 GLY A CA 1
ATOM 839 C C . GLY A 1 104 ? -2.389 3.240 -0.248 1.00 91.12 104 GLY A C 1
ATOM 840 O O . GLY A 1 104 ? -3.444 2.675 0.045 1.00 91.12 104 GLY A O 1
ATOM 841 N N . LEU A 1 105 ? -2.084 4.447 0.243 1.00 91.75 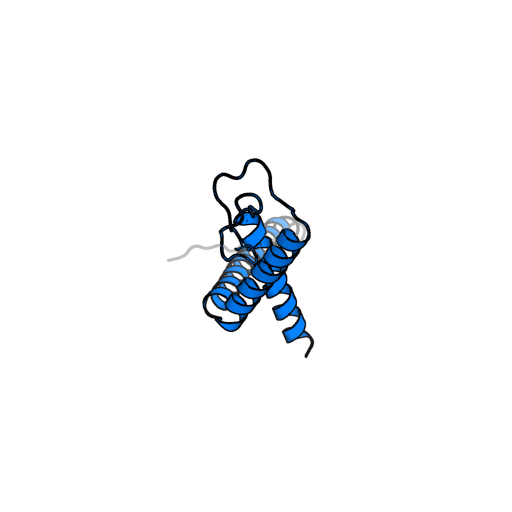105 LEU A N 1
ATOM 842 C CA . LEU A 1 105 ? -2.925 5.149 1.220 1.00 91.75 105 LEU A CA 1
ATOM 843 C C . LEU A 1 105 ? -4.316 5.478 0.664 1.00 91.75 105 LEU A C 1
ATOM 845 O O . LEU A 1 105 ? -5.315 5.379 1.381 1.00 91.75 105 LEU A O 1
ATOM 849 N N . LYS A 1 106 ? -4.423 5.848 -0.621 1.00 91.81 106 LYS A N 1
ATOM 850 C CA . LYS A 1 106 ? -5.721 6.106 -1.259 1.00 91.81 106 LYS A CA 1
ATOM 851 C C . LYS A 1 106 ? -6.579 4.841 -1.299 1.00 91.81 106 LYS A C 1
ATOM 853 O O . LYS A 1 106 ? -7.775 4.941 -1.014 1.00 91.81 106 LYS A O 1
ATOM 858 N N . ALA A 1 107 ? -5.987 3.691 -1.616 1.00 91.50 107 ALA A N 1
ATOM 859 C CA . ALA A 1 107 ? -6.680 2.407 -1.655 1.00 91.50 107 ALA A CA 1
ATOM 860 C C . ALA A 1 107 ? -7.150 1.974 -0.256 1.00 91.50 107 ALA A C 1
ATOM 862 O O . ALA A 1 107 ? -8.330 1.671 -0.067 1.00 91.50 107 ALA A O 1
ATOM 863 N N . ILE A 1 108 ? -6.274 2.072 0.749 1.00 91.00 108 ILE A N 1
ATOM 864 C CA . ILE A 1 108 ? -6.599 1.793 2.158 1.00 91.00 108 ILE A CA 1
ATOM 865 C C . ILE A 1 108 ? -7.756 2.675 2.635 1.00 91.00 108 ILE A C 1
ATOM 867 O O . ILE A 1 108 ? -8.748 2.182 3.174 1.00 91.00 108 ILE A O 1
ATOM 871 N N . ARG A 1 109 ? -7.691 3.984 2.366 1.00 91.31 109 ARG A N 1
ATOM 872 C CA . ARG A 1 109 ? -8.760 4.926 2.721 1.00 91.31 109 ARG A CA 1
ATOM 873 C C . ARG A 1 109 ? -10.097 4.559 2.070 1.00 91.31 109 ARG A C 1
ATOM 875 O O . ARG A 1 109 ? -11.141 4.689 2.705 1.00 91.31 109 ARG A O 1
ATOM 882 N N . GLN A 1 110 ? -10.093 4.127 0.809 1.00 90.25 110 GLN A N 1
ATOM 883 C CA . GLN A 1 110 ? -11.314 3.682 0.130 1.00 90.25 110 GLN A CA 1
ATOM 884 C C . GLN A 1 110 ? -11.879 2.399 0.751 1.00 90.25 110 GLN A C 1
ATOM 886 O O . GLN A 1 110 ? -13.094 2.285 0.894 1.00 90.25 110 GLN A O 1
ATOM 891 N N . ALA A 1 111 ? -11.020 1.458 1.141 1.00 87.44 111 ALA A N 1
ATOM 892 C CA . ALA A 1 111 ? -11.433 0.225 1.802 1.00 87.44 111 ALA A CA 1
ATOM 893 C C . ALA A 1 111 ? -12.065 0.491 3.177 1.00 87.44 111 ALA A C 1
ATOM 895 O O . ALA A 1 111 ? -13.128 -0.051 3.475 1.00 87.44 111 ALA A O 1
ATOM 896 N N . LEU A 1 112 ? -11.463 1.379 3.975 1.00 86.94 112 LEU A N 1
ATOM 897 C CA . LEU A 1 112 ? -12.003 1.788 5.275 1.00 86.94 112 LEU A CA 1
ATOM 898 C C . LEU A 1 112 ? -13.394 2.418 5.136 1.00 86.94 112 LEU A C 1
ATOM 900 O O . LEU A 1 112 ? -14.324 1.972 5.800 1.00 86.94 112 LEU A O 1
ATOM 904 N N . LYS A 1 113 ? -13.574 3.346 4.186 1.00 86.62 113 LYS A N 1
ATOM 905 C CA . LYS A 1 113 ? -14.893 3.937 3.899 1.00 86.62 113 LYS A CA 1
ATOM 906 C C . LYS A 1 113 ? -15.948 2.901 3.507 1.00 86.62 113 LYS A C 1
ATOM 908 O O . LYS A 1 113 ? -17.109 3.043 3.864 1.00 86.62 113 LYS A O 1
ATOM 913 N N . LYS A 1 114 ? -15.570 1.862 2.753 1.00 83.81 114 LYS A N 1
ATOM 914 C CA . LYS A 1 114 ? -16.502 0.790 2.364 1.00 83.81 114 LYS A CA 1
ATOM 915 C C . LYS A 1 114 ? -16.903 -0.096 3.545 1.00 83.81 114 LYS A C 1
ATOM 917 O O . LYS A 1 114 ? -18.020 -0.599 3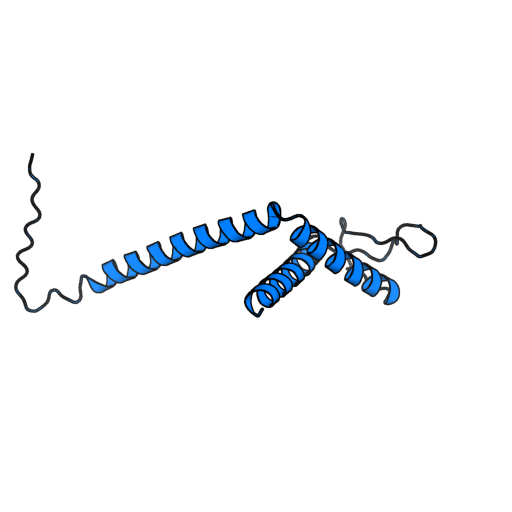.537 1.00 83.81 114 LYS A O 1
ATOM 922 N N . LYS A 1 115 ? -16.015 -0.302 4.527 1.00 75.38 115 LYS A N 1
ATOM 923 C CA . LYS A 1 115 ? -16.326 -1.061 5.751 1.00 75.38 115 LYS A CA 1
ATOM 924 C C . LYS A 1 115 ? -17.298 -0.308 6.671 1.00 75.38 115 LYS A C 1
ATOM 926 O O . LYS A 1 115 ? -18.039 -0.962 7.381 1.00 75.38 115 LYS A O 1
ATOM 931 N N . GLU A 1 116 ? -17.327 1.024 6.632 1.00 65.50 116 GLU A N 1
ATOM 932 C CA . GLU A 1 116 ? -18.263 1.853 7.420 1.00 65.50 116 GLU A CA 1
ATOM 933 C C . GLU A 1 116 ? -19.680 1.936 6.818 1.00 65.50 116 GLU A C 1
ATOM 935 O O . GLU A 1 116 ? -20.607 2.378 7.487 1.00 65.50 116 GLU A O 1
ATOM 940 N N . LEU A 1 117 ? -19.850 1.534 5.553 1.00 57.22 117 LEU A N 1
ATOM 941 C CA . LEU A 1 117 ? -21.123 1.579 4.815 1.00 57.22 117 LEU A CA 1
ATOM 942 C C . LEU A 1 117 ? -21.852 0.223 4.760 1.00 57.22 117 LEU A C 1
ATOM 944 O O . LEU A 1 117 ? -22.859 0.107 4.061 1.00 57.22 117 LEU A O 1
ATOM 948 N N . LYS A 1 118 ? -21.326 -0.802 5.434 1.00 47.03 118 LYS A N 1
ATOM 949 C CA . LYS A 1 118 ? -21.916 -2.142 5.549 1.00 47.03 118 LYS A CA 1
ATOM 950 C C . LYS A 1 118 ? -22.281 -2.416 6.996 1.00 47.03 118 LYS A C 1
ATOM 952 O O . LYS A 1 118 ? -23.319 -3.077 7.191 1.00 47.03 118 LYS A O 1
#

Foldseek 3Di:
DDDDDDPPDDPDPPPPVCVVVVVVVVVVVVVVVVVVVVVVVVVVCVVDPPLQVQLVVQLVVVLVVCVVVVHADPPDPDADFDADPVRHTDPRHGHHVVNSVVRSVVRSVVVVVVVVVD

pLDDT: mean 73.24, std 15.94, range [34.84, 91.88]

Secondary structure (DSSP, 8-state):
----------TTSTTTTHHHHHHHHHHHHHHHHHHHHHHHHHHHHHT-HHHHHHHHHHHHHHHHHHHHTT---TT-SS-B-PBPTTSSB-SS--B-HHHHHHHHHHHHHHHHHHHTT-

Organism: NCBI:txid412755

Radius of gyration: 26.11 Å; chains: 1; bounding box: 40×55×74 Å